Protein AF-A0A1I8JD58-F1 (afdb_monomer_lite)

pLDDT: mean 72.47, std 13.85, range [35.28, 90.38]

Organism: NCBI:txid282301

Radius of gyration: 14.65 Å; chains: 1; bounding box: 38×27×36 Å

Foldseek 3Di:
DDQDCD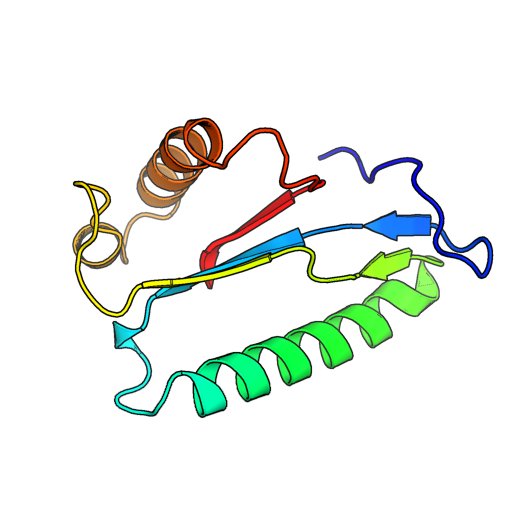ADPVRFREAEEAEEEECPVDPDDPVVVVVVVVVVQVVVQVVCVVVSYHYDHQYYHYPPDPPDPLDVPVCVVPPVVSVVSVVVVVVVPDPVRDGDYYHYD

Structure (mmCIF, N/CA/C/O backbone):
data_AF-A0A1I8JD58-F1
#
_entry.id   AF-A0A1I8JD58-F1
#
loop_
_atom_site.group_PDB
_atom_site.id
_atom_site.type_symbol
_atom_site.label_atom_id
_atom_site.label_alt_id
_atom_site.label_comp_id
_atom_site.label_asym_id
_atom_site.label_entity_id
_atom_site.label_seq_id
_atom_site.pdbx_PDB_ins_code
_atom_site.Cartn_x
_atom_site.Cartn_y
_atom_site.Cartn_z
_atom_site.occupancy
_atom_site.B_iso_or_equiv
_atom_site.auth_seq_id
_atom_site.auth_comp_id
_atom_site.auth_asym_id
_atom_site.auth_atom_id
_atom_site.pdbx_PDB_model_num
ATOM 1 N N . TRP A 1 1 ? 0.522 11.840 12.375 1.00 38.25 1 TRP A N 1
ATOM 2 C CA . TRP A 1 1 ? 0.079 10.437 12.316 1.00 38.25 1 TRP A CA 1
ATOM 3 C C . TRP A 1 1 ? -1.178 10.315 13.154 1.00 38.25 1 TRP A C 1
ATOM 5 O O . TRP A 1 1 ? -1.082 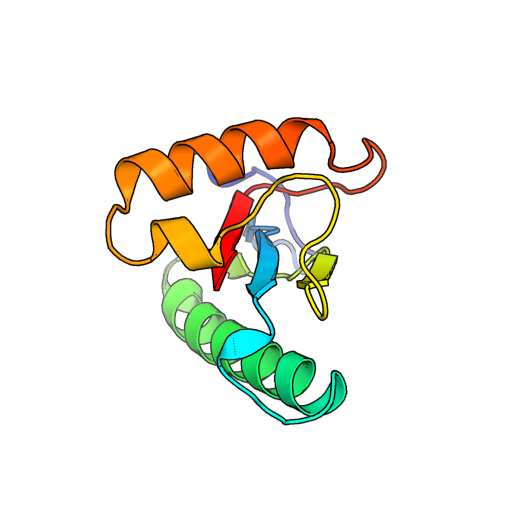10.185 14.365 1.00 38.25 1 TRP A O 1
ATOM 15 N N . LEU A 1 2 ? -2.346 10.490 12.538 1.00 35.28 2 LEU A N 1
ATOM 16 C CA . LEU A 1 2 ? -3.639 10.334 13.202 1.00 35.28 2 LEU A CA 1
ATOM 17 C C . LEU A 1 2 ? -4.227 9.015 12.706 1.00 35.28 2 LEU A C 1
ATOM 19 O O . LEU A 1 2 ? -4.486 8.877 11.516 1.00 35.28 2 LEU A O 1
ATOM 23 N N . LEU A 1 3 ? -4.368 8.040 13.605 1.00 40.78 3 LEU A N 1
ATOM 24 C CA . LEU A 1 3 ? -5.213 6.870 13.363 1.00 40.78 3 LEU A CA 1
ATOM 25 C C . LEU A 1 3 ? -6.620 7.395 13.069 1.00 40.78 3 LEU A C 1
ATOM 27 O O . LEU A 1 3 ? -7.121 8.222 13.838 1.00 40.78 3 LEU A O 1
ATOM 31 N N . SER A 1 4 ? -7.239 6.973 11.968 1.00 47.16 4 SER A N 1
ATOM 32 C CA . SER A 1 4 ? -8.599 7.415 11.679 1.00 47.16 4 SER A CA 1
ATOM 33 C C . SER A 1 4 ? -9.565 6.910 12.752 1.00 47.16 4 SER A C 1
ATOM 35 O O . SER A 1 4 ? -9.340 5.897 13.418 1.00 47.16 4 SER A O 1
ATOM 37 N N . ASN A 1 5 ? -10.654 7.650 12.952 1.00 52.94 5 ASN A N 1
ATOM 38 C CA . ASN A 1 5 ? -11.746 7.239 13.834 1.00 52.94 5 ASN A CA 1
ATOM 39 C C . ASN A 1 5 ? -12.695 6.238 13.153 1.00 52.94 5 ASN A C 1
ATOM 41 O O . ASN A 1 5 ? -13.798 6.017 13.648 1.00 52.94 5 ASN A O 1
ATOM 45 N N . ARG A 1 6 ? -12.304 5.654 12.013 1.00 60.50 6 ARG A N 1
ATOM 46 C CA . ARG A 1 6 ? -13.146 4.699 11.298 1.00 60.50 6 ARG A CA 1
ATOM 47 C C . ARG A 1 6 ? -13.162 3.374 12.046 1.00 60.50 6 ARG A C 1
ATOM 49 O O . ARG A 1 6 ? -12.135 2.910 12.541 1.00 60.50 6 ARG A O 1
ATOM 56 N N . THR A 1 7 ? -14.337 2.770 12.129 1.00 57.16 7 THR A N 1
ATOM 57 C CA . THR A 1 7 ? -14.531 1.440 12.697 1.00 57.16 7 THR A CA 1
ATOM 58 C C . THR A 1 7 ? -14.901 0.459 11.591 1.00 57.16 7 THR A C 1
ATOM 60 O O . THR A 1 7 ? -15.575 0.822 10.629 1.00 57.16 7 THR A O 1
ATOM 63 N N . ASN A 1 8 ? -14.430 -0.785 11.682 1.00 59.28 8 ASN A N 1
ATOM 64 C CA . ASN A 1 8 ? -14.897 -1.841 10.782 1.00 59.28 8 ASN A CA 1
ATOM 65 C C . ASN A 1 8 ? -16.322 -2.296 11.168 1.00 59.28 8 ASN A C 1
ATOM 67 O O . ASN A 1 8 ? -16.869 -1.866 12.184 1.00 59.28 8 ASN A O 1
ATOM 71 N N . SER A 1 9 ? -16.916 -3.209 10.392 1.00 58.91 9 SER A N 1
ATOM 72 C CA . SER A 1 9 ? -18.266 -3.754 10.638 1.00 58.91 9 SER A CA 1
ATOM 73 C C . SER A 1 9 ? -18.441 -4.466 11.989 1.00 58.91 9 SER A C 1
ATOM 75 O O . SER A 1 9 ? -19.565 -4.767 12.379 1.00 58.91 9 SER A O 1
ATOM 77 N N . LEU A 1 10 ? -17.347 -4.718 12.712 1.00 57.97 10 LEU A N 1
ATOM 78 C CA . LEU A 1 10 ? -17.321 -5.333 14.039 1.00 57.97 10 LEU A CA 1
ATOM 79 C C . LEU A 1 10 ? -17.115 -4.302 15.167 1.00 57.97 10 LEU A C 1
ATOM 81 O O . LEU A 1 10 ? -16.989 -4.690 16.324 1.00 57.97 10 LEU A O 1
ATOM 85 N N . GLY A 1 11 ? -17.059 -3.002 14.854 1.00 60.97 11 GLY A N 1
ATOM 86 C CA . GLY A 1 11 ? -16.879 -1.925 15.834 1.00 60.97 11 GLY A CA 1
ATOM 87 C C . GLY A 1 11 ? -15.430 -1.680 16.273 1.00 60.97 11 GLY A C 1
ATOM 88 O O . GLY A 1 11 ? -15.195 -0.851 17.151 1.00 60.97 11 GLY A O 1
ATOM 89 N N . ASN A 1 12 ? -14.444 -2.346 15.663 1.00 61.38 12 ASN A N 1
ATOM 90 C CA . ASN A 1 12 ? -13.027 -2.159 15.995 1.00 61.38 12 ASN A CA 1
ATOM 91 C C . ASN A 1 12 ? -12.449 -0.958 15.250 1.00 61.38 12 ASN A C 1
ATOM 93 O O . ASN A 1 12 ? -12.797 -0.750 14.087 1.00 61.38 12 ASN A O 1
ATOM 97 N N . ARG A 1 13 ? -11.519 -0.216 15.869 1.00 63.38 13 ARG A N 1
ATOM 98 C CA . ARG A 1 13 ? -10.806 0.879 15.185 1.00 63.38 13 ARG A CA 1
ATOM 99 C C . ARG A 1 13 ? -10.048 0.302 13.993 1.00 63.38 13 ARG A C 1
ATOM 101 O O . ARG A 1 13 ? -9.336 -0.691 14.139 1.00 63.38 13 ARG A O 1
ATOM 108 N N . ALA A 1 14 ? -10.198 0.908 12.827 1.00 57.19 14 ALA A N 1
ATOM 109 C CA . ALA A 1 14 ? -9.571 0.463 11.599 1.00 57.19 14 ALA A CA 1
ATOM 110 C C . ALA A 1 14 ? -8.601 1.528 11.086 1.00 57.19 14 ALA A C 1
ATOM 112 O O . ALA A 1 14 ? -8.916 2.714 11.094 1.00 57.19 14 ALA A O 1
ATOM 113 N N . ALA A 1 15 ? -7.419 1.095 10.658 1.00 58.62 15 ALA A N 1
ATOM 114 C CA . ALA A 1 15 ? -6.513 1.925 9.881 1.00 58.62 15 ALA A CA 1
ATOM 115 C C . ALA A 1 15 ? -6.451 1.366 8.462 1.00 58.62 15 ALA A C 1
ATOM 117 O O . ALA A 1 15 ? -6.262 0.162 8.264 1.00 58.62 15 ALA A O 1
ATOM 118 N N . PHE A 1 16 ? -6.609 2.250 7.487 1.00 56.53 16 PHE A N 1
ATOM 119 C CA . PHE A 1 16 ? -6.732 1.903 6.079 1.00 56.53 16 PHE A CA 1
ATOM 120 C C . PHE A 1 16 ? -5.476 2.315 5.297 1.00 56.53 16 PHE A C 1
ATOM 122 O O . PHE A 1 16 ? -5.448 3.407 4.725 1.00 56.53 16 PHE A O 1
ATOM 129 N N . PRO A 1 17 ? -4.393 1.512 5.286 1.00 55.88 17 PRO A N 1
ATOM 130 C CA . PRO A 1 17 ? -3.233 1.819 4.465 1.00 55.88 17 PRO A CA 1
ATOM 131 C C . PRO A 1 17 ? -3.511 1.603 2.973 1.00 55.88 17 PRO A C 1
ATOM 133 O O . PRO A 1 17 ? -4.097 0.597 2.564 1.00 55.88 17 PRO A O 1
ATOM 136 N N . VAL A 1 18 ? -2.988 2.505 2.148 1.00 56.75 18 VAL A N 1
ATOM 137 C CA . VAL A 1 18 ? -2.579 2.200 0.774 1.00 56.75 18 VAL A CA 1
ATOM 138 C C . VAL A 1 18 ? -1.162 1.654 0.820 1.00 56.75 18 VAL A C 1
ATOM 140 O O . VAL A 1 18 ? -0.272 2.264 1.413 1.00 56.75 18 VAL A O 1
ATOM 143 N N . CYS A 1 19 ? -0.932 0.522 0.169 1.00 63.25 19 CYS A N 1
ATOM 144 C CA . CYS A 1 19 ? 0.406 -0.024 -0.008 1.00 63.25 19 CYS A CA 1
ATOM 145 C C . CYS A 1 19 ? 0.872 0.246 -1.442 1.00 63.25 19 CYS A C 1
ATOM 147 O O . CYS A 1 19 ? 0.190 -0.111 -2.401 1.00 63.25 19 CYS A O 1
ATOM 149 N N . ILE A 1 20 ? 2.037 0.869 -1.588 1.00 56.94 20 ILE A N 1
ATOM 150 C CA . ILE A 1 20 ? 2.723 1.052 -2.867 1.00 56.94 20 ILE A CA 1
ATOM 151 C C . ILE A 1 20 ? 3.876 0.063 -2.873 1.00 56.94 20 ILE A C 1
ATOM 153 O O . ILE A 1 20 ? 4.751 0.153 -2.020 1.00 56.94 20 ILE A O 1
ATOM 157 N N . PHE A 1 21 ? 3.882 -0.875 -3.813 1.00 58.28 21 PHE A N 1
ATOM 158 C CA . PHE A 1 21 ? 4.934 -1.879 -3.917 1.00 58.28 21 PHE A CA 1
ATOM 159 C C . PHE A 1 21 ? 5.778 -1.636 -5.163 1.00 58.28 21 PHE A C 1
ATOM 161 O O . PHE A 1 21 ? 5.260 -1.601 -6.290 1.00 58.28 21 PHE A O 1
ATOM 168 N N . GLN A 1 22 ? 7.093 -1.509 -4.983 1.00 57.25 22 GLN A N 1
ATOM 169 C CA . GLN A 1 22 ? 8.006 -1.403 -6.113 1.00 57.25 22 GLN A CA 1
ATOM 170 C C . GLN A 1 22 ? 8.476 -2.790 -6.579 1.00 57.25 22 GLN A C 1
ATOM 172 O O . GLN A 1 22 ? 9.250 -3.476 -5.918 1.00 57.25 22 GLN A O 1
ATOM 177 N N . TYR A 1 23 ? 8.054 -3.179 -7.785 1.00 51.78 23 TYR A N 1
ATOM 178 C CA . TYR A 1 23 ? 8.239 -4.513 -8.383 1.00 51.78 23 TYR A CA 1
ATOM 179 C C . TYR A 1 23 ? 9.704 -4.967 -8.547 1.00 51.78 23 TYR A C 1
ATOM 181 O O . TYR A 1 23 ? 9.968 -6.145 -8.759 1.00 51.78 23 TYR A O 1
ATOM 189 N N . GLN A 1 24 ? 10.692 -4.074 -8.431 1.00 51.53 24 GLN A N 1
ATOM 190 C CA . GLN A 1 24 ? 12.094 -4.409 -8.717 1.00 51.53 24 GLN A CA 1
ATOM 191 C C . GLN A 1 24 ? 12.774 -5.361 -7.712 1.00 51.53 24 GLN A C 1
ATOM 193 O O . GLN A 1 24 ? 13.931 -5.713 -7.928 1.00 51.53 24 GLN A O 1
ATOM 198 N N . ILE A 1 25 ? 12.110 -5.777 -6.629 1.00 48.97 25 ILE A N 1
ATOM 199 C CA . ILE A 1 25 ? 12.668 -6.749 -5.667 1.00 48.97 25 ILE A CA 1
ATOM 200 C C . ILE A 1 25 ? 12.145 -8.178 -5.912 1.00 48.97 25 ILE A C 1
ATOM 202 O O . ILE A 1 25 ? 12.718 -9.138 -5.405 1.00 48.97 25 ILE A O 1
ATOM 206 N N . GLN A 1 26 ? 11.137 -8.365 -6.768 1.00 49.59 26 GLN A N 1
ATOM 207 C CA . GLN A 1 26 ? 10.666 -9.694 -7.151 1.00 49.59 26 GLN A CA 1
ATOM 208 C C . GLN A 1 26 ? 10.503 -9.772 -8.666 1.00 49.59 26 GLN A C 1
ATOM 210 O O . GLN A 1 26 ? 9.582 -9.204 -9.241 1.00 49.59 26 GLN A O 1
ATOM 215 N N . ALA A 1 27 ? 11.370 -10.545 -9.319 1.00 52.22 27 ALA A N 1
ATOM 216 C CA . ALA A 1 27 ? 11.203 -11.005 -10.701 1.00 52.22 27 ALA A CA 1
ATOM 217 C C . ALA A 1 27 ? 10.012 -11.988 -10.855 1.00 52.22 27 ALA A C 1
ATOM 219 O O . ALA A 1 27 ? 10.038 -12.898 -11.681 1.00 52.22 27 ALA A O 1
ATOM 220 N N . SER A 1 28 ? 8.977 -11.821 -10.034 1.00 62.09 28 SER A N 1
ATOM 221 C CA . SER A 1 28 ? 7.941 -12.787 -9.701 1.00 62.09 28 SER A CA 1
ATOM 222 C C . SER A 1 28 ? 6.595 -12.072 -9.814 1.00 62.09 28 SER A C 1
ATOM 224 O O . SER A 1 28 ? 6.477 -10.908 -9.451 1.00 62.09 28 SER A O 1
ATOM 226 N N . SER A 1 29 ? 5.601 -12.748 -10.376 1.00 73.38 29 SER A N 1
ATOM 227 C CA . SER A 1 29 ? 4.292 -12.216 -10.780 1.00 73.38 29 SER A CA 1
ATOM 228 C C . SER A 1 29 ? 3.602 -11.255 -9.791 1.00 73.38 29 SER A C 1
ATOM 230 O O . SER A 1 29 ? 3.801 -11.315 -8.580 1.00 73.38 29 SER A O 1
ATOM 232 N N . SER A 1 30 ? 2.674 -10.426 -10.293 1.00 75.50 30 SER A N 1
ATOM 233 C CA . SER A 1 30 ? 1.789 -9.594 -9.453 1.00 75.50 30 SER A CA 1
ATOM 234 C C . SER A 1 30 ? 1.078 -10.390 -8.349 1.00 75.50 30 SER A C 1
ATOM 236 O O . SER A 1 30 ? 0.828 -9.849 -7.278 1.00 75.50 30 SER A O 1
ATOM 238 N N . SER A 1 31 ? 0.800 -11.675 -8.585 1.00 81.31 31 SER A N 1
ATOM 239 C CA . SER A 1 31 ? 0.243 -12.606 -7.597 1.00 81.31 31 SER A CA 1
ATOM 240 C C . SER A 1 31 ? 1.172 -12.800 -6.395 1.00 81.31 31 SER A C 1
ATOM 242 O O . SER A 1 31 ? 0.731 -12.658 -5.263 1.00 81.31 31 SER A O 1
ATOM 244 N N . ALA A 1 32 ? 2.468 -13.026 -6.631 1.00 79.19 32 ALA A N 1
ATOM 245 C CA . ALA A 1 32 ? 3.450 -13.198 -5.561 1.00 79.19 32 ALA A CA 1
ATOM 246 C C . ALA A 1 32 ? 3.592 -11.933 -4.697 1.00 79.19 32 ALA A C 1
ATOM 248 O O . ALA A 1 32 ? 3.748 -12.018 -3.479 1.00 79.19 32 ALA A O 1
ATOM 249 N N . VAL A 1 33 ? 3.480 -10.754 -5.319 1.00 78.25 33 VAL A N 1
ATOM 250 C CA . VAL A 1 33 ? 3.463 -9.471 -4.602 1.00 78.25 33 VAL A CA 1
ATOM 251 C C . VAL A 1 33 ? 2.219 -9.351 -3.720 1.00 78.25 33 VAL A C 1
ATOM 253 O O . VAL A 1 33 ? 2.332 -8.954 -2.562 1.00 78.25 33 VAL A O 1
ATOM 256 N N . ILE A 1 34 ? 1.039 -9.714 -4.233 1.00 82.81 34 ILE A N 1
ATOM 257 C CA . ILE A 1 34 ? -0.208 -9.708 -3.454 1.00 82.81 34 ILE A CA 1
ATOM 258 C C . ILE A 1 34 ? -0.088 -10.644 -2.246 1.00 82.81 34 ILE A C 1
ATOM 260 O O . ILE A 1 34 ? -0.387 -10.219 -1.130 1.00 82.81 34 ILE A O 1
ATOM 264 N N . ASP A 1 35 ? 0.412 -11.866 -2.441 1.00 85.12 35 ASP A N 1
ATOM 265 C CA . ASP A 1 35 ? 0.597 -12.848 -1.366 1.00 85.12 35 ASP A CA 1
ATOM 266 C C . ASP A 1 35 ? 1.568 -12.330 -0.291 1.00 85.12 35 ASP A C 1
ATOM 268 O O . ASP A 1 35 ? 1.308 -12.437 0.913 1.00 85.12 35 ASP A O 1
ATOM 272 N N . ALA A 1 36 ? 2.670 -11.698 -0.709 1.00 83.06 36 ALA A N 1
ATOM 273 C CA . ALA A 1 36 ? 3.629 -11.085 0.205 1.00 83.06 36 ALA A CA 1
ATOM 274 C C . ALA A 1 36 ? 2.997 -9.945 1.021 1.00 83.06 36 ALA A C 1
ATOM 276 O O . ALA A 1 36 ? 3.164 -9.892 2.242 1.00 83.06 36 ALA A O 1
ATOM 277 N N . VAL A 1 37 ? 2.230 -9.061 0.375 1.00 84.81 37 VAL A N 1
ATOM 278 C CA . VAL A 1 37 ? 1.521 -7.962 1.049 1.00 84.81 37 VAL A CA 1
ATOM 279 C C . VAL A 1 37 ? 0.490 -8.505 2.037 1.00 84.81 37 VAL A C 1
ATOM 281 O O . VAL A 1 37 ? 0.437 -8.036 3.173 1.00 84.81 37 VAL A O 1
ATOM 284 N N . GLN A 1 38 ? -0.286 -9.523 1.661 1.00 86.38 38 GLN A N 1
ATOM 285 C CA . GLN A 1 38 ? -1.251 -10.163 2.559 1.00 86.38 38 GLN A CA 1
ATOM 286 C C . GLN A 1 38 ? -0.569 -10.780 3.787 1.00 86.38 38 GLN A C 1
ATOM 288 O O . GLN A 1 38 ? -1.052 -10.608 4.908 1.00 86.38 38 GLN A O 1
ATOM 293 N N . SER A 1 39 ? 0.579 -11.436 3.600 1.00 87.75 39 SER A N 1
ATOM 294 C CA . SER A 1 39 ? 1.375 -11.995 4.697 1.00 87.75 39 SER A CA 1
ATOM 295 C C . SER A 1 39 ? 1.869 -10.906 5.658 1.00 87.75 39 SER A C 1
ATOM 297 O O . SER A 1 39 ? 1.657 -11.003 6.870 1.00 87.75 39 SER A O 1
ATOM 299 N N . ILE A 1 40 ? 2.432 -9.812 5.129 1.00 86.62 40 ILE A N 1
ATOM 300 C CA . ILE A 1 40 ? 2.872 -8.657 5.930 1.00 86.62 40 ILE A CA 1
ATOM 301 C C . ILE A 1 40 ? 1.696 -8.076 6.719 1.00 86.62 40 ILE A C 1
ATOM 303 O O . ILE A 1 40 ? 1.800 -7.873 7.928 1.00 86.62 40 ILE A O 1
ATOM 307 N N . VAL A 1 41 ? 0.558 -7.844 6.066 1.00 87.56 41 VAL A N 1
ATOM 308 C CA . VAL A 1 41 ? -0.637 -7.266 6.698 1.00 87.56 41 VAL A CA 1
ATOM 309 C C . VAL A 1 41 ? -1.182 -8.179 7.790 1.00 87.56 41 VAL A C 1
ATOM 311 O O . VAL A 1 41 ? -1.586 -7.681 8.836 1.00 87.56 41 VAL A O 1
ATOM 314 N N . SER A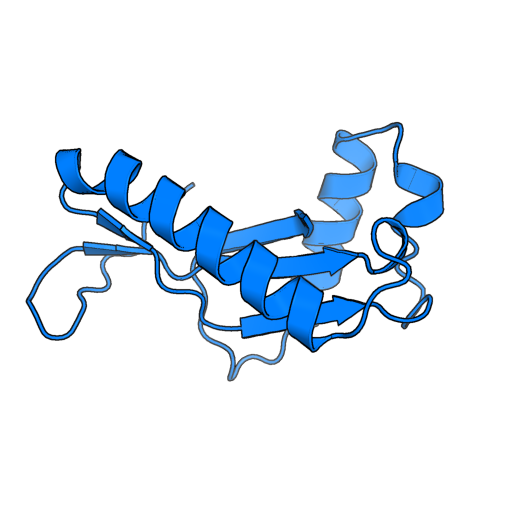 1 42 ? -1.153 -9.499 7.601 1.00 88.88 42 SER A N 1
ATOM 315 C CA . SER A 1 42 ? -1.545 -10.472 8.627 1.00 88.88 42 SER A CA 1
ATOM 316 C C . SER A 1 42 ? -0.653 -10.376 9.872 1.00 88.88 42 SER A C 1
ATOM 318 O O . SER A 1 42 ? -1.149 -10.279 10.998 1.00 88.88 42 SER A O 1
ATOM 320 N N . ILE A 1 43 ? 0.669 -10.299 9.682 1.00 90.38 43 ILE A N 1
ATOM 321 C CA . ILE A 1 43 ? 1.635 -10.123 10.777 1.00 90.38 43 ILE A CA 1
ATOM 322 C C . ILE A 1 43 ? 1.393 -8.791 11.498 1.00 90.38 43 ILE A C 1
ATOM 324 O O . ILE A 1 43 ? 1.296 -8.757 12.727 1.00 90.38 43 ILE A O 1
ATOM 328 N N . VAL A 1 44 ? 1.242 -7.695 10.749 1.00 87.62 44 VAL A N 1
ATOM 329 C CA . VAL A 1 44 ? 0.969 -6.367 11.316 1.00 87.62 44 VAL A CA 1
ATOM 330 C C . VAL A 1 44 ? -0.359 -6.367 12.074 1.00 87.62 44 VAL A C 1
ATOM 332 O O . VAL A 1 44 ? -0.402 -5.893 13.205 1.00 87.62 44 VAL A O 1
ATOM 335 N N . ASN A 1 45 ? -1.417 -6.969 11.538 1.00 86.94 45 ASN A N 1
ATOM 336 C CA . ASN A 1 45 ? -2.700 -7.097 12.228 1.00 86.94 45 ASN A CA 1
ATOM 337 C C . ASN A 1 45 ? -2.579 -7.809 13.575 1.00 86.94 45 ASN A C 1
ATOM 339 O O . ASN A 1 45 ? -3.113 -7.332 14.576 1.00 86.94 45 ASN A O 1
ATOM 343 N N . ASN A 1 46 ? -1.821 -8.903 13.637 1.00 90.25 46 ASN A N 1
ATOM 344 C CA . ASN A 1 46 ? -1.576 -9.606 14.895 1.00 90.25 46 ASN A CA 1
ATOM 345 C C . ASN A 1 46 ? -0.827 -8.729 15.910 1.00 90.25 46 ASN A C 1
ATOM 347 O O . ASN A 1 46 ? -1.175 -8.727 17.092 1.00 90.25 46 ASN A O 1
ATOM 351 N N . MET A 1 47 ? 0.143 -7.926 15.461 1.00 89.12 47 MET A N 1
ATOM 352 C CA . MET A 1 47 ? 0.850 -6.970 16.323 1.00 89.12 47 MET A CA 1
ATOM 353 C C . MET A 1 47 ? -0.050 -5.827 16.814 1.00 89.12 47 MET A C 1
ATOM 355 O O . MET A 1 47 ? 0.107 -5.368 17.948 1.00 89.12 47 MET A O 1
ATOM 359 N N . TYR A 1 48 ? -0.985 -5.363 15.981 1.00 85.19 48 TYR A N 1
ATOM 360 C CA . TYR A 1 48 ? -1.889 -4.251 16.293 1.00 85.19 48 TYR A CA 1
ATOM 361 C C . TYR A 1 48 ? -3.156 -4.671 17.048 1.00 85.19 48 TYR A C 1
ATOM 363 O O . TYR A 1 48 ? -3.800 -3.831 17.682 1.00 85.19 48 TYR A O 1
ATOM 371 N N . ARG A 1 49 ? -3.455 -5.973 17.106 1.00 84.56 49 ARG A N 1
ATOM 372 C CA . ARG A 1 49 ? -4.587 -6.533 17.857 1.00 84.56 49 ARG A CA 1
ATOM 373 C C . ARG A 1 49 ? -4.601 -6.106 19.326 1.00 84.56 49 ARG A C 1
ATOM 375 O O . ARG A 1 49 ? -5.662 -5.789 19.854 1.00 84.56 49 ARG A O 1
ATOM 382 N N . ARG A 1 50 ? -3.432 -6.025 19.975 1.00 86.25 50 ARG A N 1
ATOM 383 C CA . ARG A 1 50 ? -3.302 -5.569 21.377 1.00 86.25 50 ARG A CA 1
ATOM 384 C C . ARG A 1 50 ? -3.736 -4.117 21.601 1.00 86.25 50 ARG A C 1
ATOM 386 O O . ARG A 1 50 ? -4.014 -3.735 22.728 1.00 86.25 50 ARG A O 1
ATOM 393 N N . PHE A 1 51 ? -3.788 -3.320 20.537 1.00 83.75 51 PHE A N 1
ATOM 394 C CA . PHE A 1 51 ? -4.241 -1.930 20.565 1.00 83.75 51 PHE A CA 1
ATOM 395 C C . PHE A 1 51 ? -5.700 -1.779 20.114 1.00 83.75 51 PHE A C 1
ATOM 397 O O . PHE A 1 51 ? -6.172 -0.655 19.961 1.00 83.75 51 PHE A O 1
ATOM 404 N N . ASN A 1 52 ? -6.410 -2.891 19.888 1.00 81.94 52 ASN A N 1
ATOM 405 C CA . ASN A 1 52 ? -7.740 -2.917 19.280 1.00 81.94 52 ASN A CA 1
ATOM 406 C C . ASN A 1 52 ? -7.798 -2.168 17.932 1.00 81.94 52 ASN A C 1
ATOM 408 O O . ASN A 1 52 ? -8.759 -1.454 17.639 1.00 81.94 52 ASN A O 1
ATOM 412 N N . VAL A 1 53 ? -6.731 -2.299 17.134 1.00 79.62 53 VAL A N 1
ATOM 413 C CA . VAL A 1 53 ? -6.625 -1.709 15.797 1.00 79.62 53 VAL A CA 1
ATOM 414 C C . VAL A 1 53 ? -6.553 -2.820 14.757 1.00 79.62 53 VAL A C 1
ATOM 416 O O . VAL A 1 53 ? -5.745 -3.740 14.880 1.00 79.62 53 VAL A O 1
ATOM 419 N N . HIS A 1 54 ? -7.382 -2.709 13.722 1.00 83.69 54 HIS A N 1
ATOM 420 C CA . HIS A 1 54 ? -7.375 -3.581 12.556 1.00 83.69 54 HIS A CA 1
ATOM 421 C C . HIS A 1 54 ? -6.862 -2.821 11.328 1.00 83.69 54 HIS A C 1
ATOM 423 O O . HIS A 1 54 ? -7.406 -1.797 10.929 1.00 83.69 54 HIS A O 1
ATOM 429 N N . ILE A 1 55 ? -5.817 -3.333 10.704 1.00 83.38 55 ILE A N 1
ATOM 430 C CA . ILE A 1 55 ? -5.229 -2.832 9.468 1.00 83.38 55 ILE A CA 1
ATOM 431 C C . ILE A 1 55 ? -5.946 -3.472 8.276 1.00 83.38 55 ILE A C 1
ATOM 433 O O . ILE A 1 55 ? -6.000 -4.699 8.157 1.00 83.38 55 ILE A O 1
ATOM 437 N N . VAL A 1 56 ? -6.501 -2.651 7.387 1.00 82.38 56 VAL A N 1
ATOM 438 C CA . VAL A 1 56 ? -7.199 -3.100 6.171 1.00 82.38 56 VAL A CA 1
ATOM 439 C C . VAL A 1 56 ? -6.602 -2.404 4.954 1.00 82.38 56 VAL A C 1
ATOM 441 O O . VAL A 1 56 ? -6.727 -1.191 4.809 1.00 82.38 56 VAL A O 1
ATOM 444 N N . VAL A 1 57 ? -5.967 -3.159 4.056 1.00 83.00 57 VAL A N 1
ATOM 445 C CA . VAL A 1 57 ? -5.424 -2.582 2.816 1.00 83.00 57 VAL A CA 1
ATOM 446 C C . VAL A 1 57 ? -6.573 -2.123 1.926 1.00 83.00 57 VAL A C 1
ATOM 448 O O . VAL A 1 57 ? -7.393 -2.938 1.513 1.00 83.00 57 VAL A O 1
ATOM 451 N N . SER A 1 58 ? -6.626 -0.822 1.637 1.00 80.56 58 SER A N 1
ATOM 452 C CA . SER A 1 58 ? -7.693 -0.227 0.809 1.00 80.56 58 SER A CA 1
ATOM 453 C C . SER A 1 58 ? -7.357 -0.241 -0.674 1.00 80.56 58 SER A C 1
ATOM 455 O O . SER A 1 58 ? -8.231 -0.410 -1.516 1.00 80.56 58 SER A O 1
ATOM 457 N N . ALA A 1 59 ? -6.072 -0.103 -0.990 1.00 83.81 59 ALA A N 1
ATOM 458 C CA . ALA A 1 59 ? -5.552 -0.207 -2.340 1.00 83.81 59 ALA A CA 1
ATOM 459 C C . ALA A 1 59 ? -4.125 -0.760 -2.304 1.00 83.81 59 ALA A C 1
ATOM 461 O O . ALA A 1 59 ? -3.349 -0.463 -1.389 1.00 83.81 59 ALA A O 1
ATOM 462 N N . LEU A 1 60 ? -3.789 -1.551 -3.320 1.00 84.44 60 LEU A N 1
ATOM 463 C CA . LEU A 1 60 ? -2.436 -2.014 -3.588 1.00 84.44 60 LEU A CA 1
ATOM 464 C C . LEU A 1 60 ? -2.059 -1.592 -5.002 1.00 84.44 60 LEU A C 1
ATOM 466 O O . LEU A 1 60 ? -2.700 -2.011 -5.966 1.00 84.44 60 LEU A O 1
ATOM 470 N N . GLU A 1 61 ? -1.003 -0.798 -5.123 1.00 81.06 61 GLU A N 1
ATOM 471 C CA . GLU A 1 61 ? -0.443 -0.435 -6.418 1.00 81.06 61 GLU A CA 1
ATOM 472 C C . GLU A 1 61 ? 0.907 -1.115 -6.632 1.00 81.06 61 GLU A C 1
ATOM 474 O O . GLU A 1 61 ? 1.810 -1.014 -5.802 1.00 81.06 61 GLU A O 1
ATOM 479 N N . ILE A 1 62 ? 1.042 -1.818 -7.758 1.00 79.38 62 ILE A N 1
ATOM 480 C CA . ILE A 1 62 ? 2.240 -2.588 -8.105 1.00 79.38 62 ILE A CA 1
ATOM 481 C C . ILE A 1 62 ? 2.938 -1.895 -9.275 1.00 79.38 62 ILE A C 1
ATOM 483 O O . ILE A 1 62 ? 2.456 -1.913 -10.410 1.00 79.38 62 ILE A O 1
ATOM 487 N N . HIS A 1 63 ? 4.095 -1.290 -9.014 1.00 73.69 63 HIS A N 1
ATOM 488 C CA . HIS A 1 63 ? 4.847 -0.541 -10.022 1.00 73.69 63 HIS A CA 1
ATOM 489 C C . HIS A 1 63 ? 5.742 -1.483 -10.835 1.00 73.69 63 HIS A C 1
ATOM 491 O O . HIS A 1 63 ? 6.909 -1.662 -10.499 1.00 73.69 63 HIS A O 1
ATOM 497 N N . THR A 1 64 ? 5.214 -2.081 -11.910 1.00 66.06 64 THR A N 1
ATOM 498 C CA . THR A 1 64 ? 5.954 -3.014 -12.796 1.00 66.06 64 THR A CA 1
ATOM 499 C C . THR A 1 64 ? 6.914 -2.328 -13.775 1.00 66.06 64 THR A C 1
ATOM 501 O O . THR A 1 64 ? 7.791 -2.973 -14.348 1.00 66.06 64 THR A O 1
ATOM 504 N N . ARG A 1 65 ? 6.770 -1.013 -13.970 1.00 58.72 65 ARG A N 1
ATOM 505 C CA . ARG A 1 65 ? 7.656 -0.138 -14.756 1.00 58.72 65 ARG A CA 1
ATOM 506 C C . ARG A 1 65 ? 7.775 1.212 -14.048 1.00 58.72 65 ARG A C 1
ATOM 508 O O . ARG A 1 65 ? 6.911 1.551 -13.239 1.00 58.72 65 ARG A O 1
ATOM 515 N N . THR A 1 66 ? 8.801 2.000 -14.371 1.00 56.84 66 THR A N 1
ATOM 516 C CA . THR A 1 66 ? 8.889 3.414 -13.975 1.00 56.84 66 THR A CA 1
ATOM 517 C C . THR A 1 66 ? 7.689 4.156 -14.558 1.00 56.84 66 THR A C 1
ATOM 519 O O . THR A 1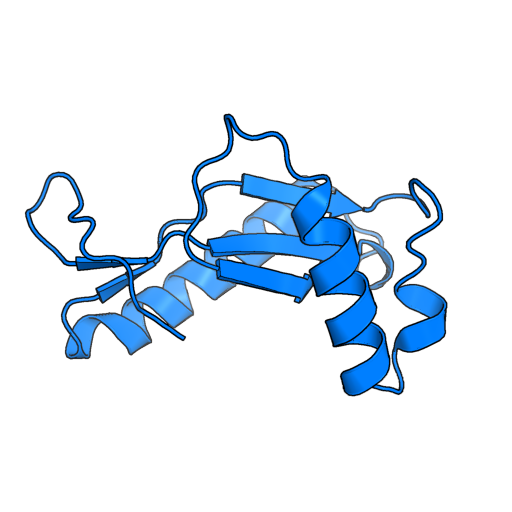 66 ? 7.642 4.474 -15.745 1.00 56.84 66 THR A O 1
ATOM 522 N N . LYS A 1 67 ? 6.665 4.367 -13.735 1.00 51.69 67 LYS A N 1
ATOM 523 C CA . LYS A 1 67 ? 5.441 5.067 -14.115 1.00 51.69 67 LYS A CA 1
ATOM 524 C C . LYS A 1 67 ? 5.581 6.538 -13.716 1.00 51.69 67 LYS A C 1
ATOM 526 O O . LYS A 1 67 ? 5.991 6.848 -12.601 1.00 51.69 67 LYS A O 1
ATOM 531 N N . TYR A 1 68 ? 5.227 7.432 -14.636 1.00 52.88 68 TYR A N 1
ATOM 532 C CA . TYR A 1 68 ? 4.904 8.839 -14.358 1.00 52.88 68 TYR A CA 1
ATOM 533 C C . TYR A 1 68 ? 5.948 9.666 -13.589 1.00 52.88 68 TYR A C 1
ATOM 535 O O . TYR A 1 68 ? 5.592 10.437 -12.708 1.00 52.88 68 TYR A O 1
ATOM 543 N N . GLY A 1 69 ? 7.240 9.545 -13.910 1.00 57.41 69 GLY A N 1
ATOM 544 C CA . GLY A 1 69 ? 8.259 10.449 -13.350 1.00 57.41 69 GLY A CA 1
ATOM 545 C C . GLY A 1 69 ? 8.530 10.289 -11.846 1.00 57.41 69 GLY A C 1
ATOM 546 O O . GLY A 1 69 ? 9.318 11.054 -11.293 1.00 57.41 69 GLY A O 1
ATOM 547 N N . TYR A 1 70 ? 7.932 9.285 -11.194 1.00 63.50 70 TYR A N 1
ATOM 548 C CA . TYR A 1 70 ? 8.240 8.890 -9.820 1.00 63.50 70 TYR A CA 1
ATOM 549 C C . TYR A 1 70 ? 9.111 7.645 -9.851 1.00 63.50 70 TYR A C 1
ATOM 551 O O . TYR A 1 70 ? 8.640 6.507 -9.837 1.00 63.50 70 TYR A O 1
ATOM 559 N N . ASP A 1 71 ? 10.413 7.882 -9.946 1.00 65.06 71 ASP A N 1
ATOM 560 C CA . ASP A 1 71 ? 11.396 6.818 -9.915 1.00 65.06 71 ASP A CA 1
ATOM 561 C C . ASP A 1 71 ? 11.918 6.597 -8.492 1.00 65.06 71 ASP A C 1
ATOM 563 O O . ASP A 1 71 ? 12.862 7.243 -8.036 1.00 65.06 71 ASP A O 1
ATOM 567 N N . PHE A 1 72 ? 11.297 5.651 -7.790 1.00 66.50 72 PHE A N 1
ATOM 568 C CA . PHE A 1 72 ? 11.742 5.226 -6.464 1.00 66.50 72 PHE A CA 1
ATOM 569 C C . PHE A 1 72 ? 13.027 4.365 -6.516 1.00 66.50 72 PHE A C 1
ATOM 571 O O . PHE A 1 72 ? 13.652 4.142 -5.482 1.00 66.50 72 PHE A O 1
ATOM 578 N N . THR A 1 73 ? 13.483 3.921 -7.705 1.00 63.38 73 THR A N 1
ATOM 579 C CA . THR A 1 73 ? 14.703 3.091 -7.849 1.00 63.38 73 THR A CA 1
ATOM 580 C C . THR A 1 73 ? 15.975 3.893 -7.571 1.00 63.38 73 THR A C 1
ATOM 582 O O . THR A 1 73 ? 16.864 3.424 -6.862 1.00 63.38 73 THR A O 1
ATOM 585 N N . ASN A 1 74 ? 16.018 5.140 -8.048 1.00 59.19 74 ASN A N 1
ATOM 586 C CA . ASN A 1 74 ? 17.149 6.058 -7.897 1.00 59.19 74 ASN A CA 1
ATOM 587 C C . ASN A 1 74 ? 17.259 6.678 -6.493 1.00 59.19 74 ASN A C 1
ATOM 589 O O . ASN A 1 74 ? 18.228 7.369 -6.188 1.00 59.19 74 ASN A O 1
ATOM 593 N N . GLN A 1 75 ? 16.270 6.443 -5.627 1.00 60.47 75 GLN A N 1
ATOM 594 C CA . GLN A 1 75 ? 16.162 7.071 -4.307 1.00 60.47 75 GLN A CA 1
ATOM 595 C C . GLN A 1 75 ? 16.366 6.091 -3.144 1.00 60.47 75 GLN A C 1
ATOM 597 O O . GLN A 1 75 ? 16.331 6.508 -1.988 1.00 60.47 75 GLN A O 1
ATOM 602 N N . ARG A 1 76 ? 16.672 4.816 -3.439 1.00 62.88 76 ARG A N 1
ATOM 603 C CA . ARG A 1 76 ? 16.823 3.722 -2.456 1.00 62.88 76 ARG A CA 1
ATOM 604 C C . ARG A 1 76 ? 17.697 4.053 -1.241 1.00 62.88 76 ARG A C 1
ATOM 606 O O . ARG A 1 76 ? 17.457 3.518 -0.167 1.00 62.88 76 ARG A O 1
ATOM 613 N N . ASN A 1 77 ? 18.679 4.940 -1.395 1.00 70.44 77 ASN A N 1
ATOM 614 C CA . ASN A 1 77 ? 19.655 5.246 -0.347 1.00 70.44 77 ASN A CA 1
ATOM 615 C C . ASN A 1 77 ? 19.322 6.501 0.481 1.00 70.44 77 ASN A C 1
ATOM 617 O O . ASN A 1 77 ? 20.073 6.836 1.394 1.00 70.44 77 ASN A O 1
ATOM 621 N N . ASN A 1 78 ? 18.225 7.212 0.190 1.00 82.12 78 ASN A N 1
ATOM 622 C CA . ASN A 1 78 ? 17.820 8.398 0.945 1.00 82.12 78 ASN A CA 1
ATOM 623 C C . ASN A 1 78 ? 16.328 8.343 1.307 1.00 82.12 78 ASN A C 1
ATOM 625 O O . ASN A 1 78 ? 15.439 8.617 0.497 1.00 82.12 78 ASN A O 1
ATOM 629 N N . ALA A 1 79 ? 16.063 8.010 2.572 1.00 82.06 79 ALA A N 1
ATOM 630 C CA . ALA A 1 79 ? 14.711 7.876 3.101 1.00 82.06 79 ALA A CA 1
ATOM 631 C C . ALA A 1 79 ? 13.927 9.198 3.085 1.00 82.06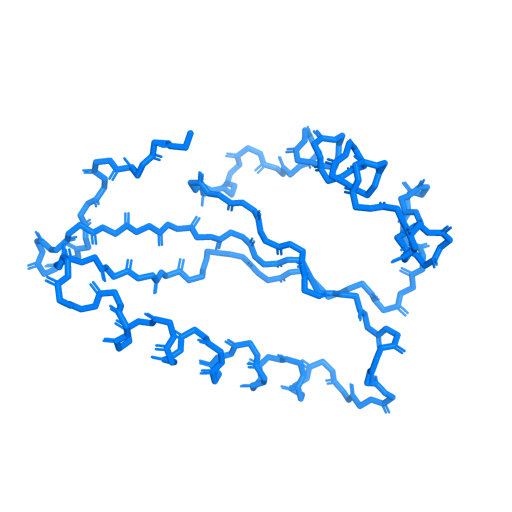 79 ALA A C 1
ATOM 633 O O . ALA A 1 79 ? 12.722 9.187 2.847 1.00 82.06 79 ALA A O 1
ATOM 634 N N . SER A 1 80 ? 14.591 10.340 3.300 1.00 85.81 80 SER A N 1
ATOM 635 C CA . SER A 1 80 ? 13.917 11.643 3.328 1.00 85.81 80 SER A CA 1
ATOM 636 C C . SER A 1 80 ? 13.437 12.047 1.940 1.00 85.81 80 SER A C 1
ATOM 638 O O . SER A 1 80 ? 12.284 12.436 1.771 1.00 85.81 80 SER A O 1
ATOM 640 N N . SER A 1 81 ? 14.296 11.916 0.932 1.00 81.75 81 SER A N 1
ATOM 641 C CA . SER A 1 81 ? 13.929 12.262 -0.439 1.00 81.75 81 SER A CA 1
ATOM 642 C C . SER A 1 81 ? 12.901 11.275 -1.011 1.00 81.75 81 SER A C 1
ATOM 644 O O . SER A 1 81 ? 11.956 11.694 -1.681 1.00 81.75 81 SER A O 1
ATOM 646 N N . THR A 1 82 ? 13.001 9.989 -0.649 1.00 82.00 82 THR A N 1
ATOM 647 C CA . THR A 1 82 ? 11.979 8.976 -0.962 1.00 82.00 82 THR A CA 1
ATOM 648 C C . THR A 1 82 ? 10.632 9.336 -0.336 1.00 82.00 82 THR A C 1
ATOM 650 O O . THR A 1 82 ? 9.605 9.294 -1.011 1.00 82.00 82 THR A O 1
ATOM 653 N N . LEU A 1 83 ? 10.617 9.757 0.933 1.00 85.00 83 LEU A N 1
ATOM 654 C CA . LEU A 1 83 ? 9.398 10.194 1.612 1.00 85.00 83 LEU A CA 1
ATOM 655 C C . LEU A 1 83 ? 8.768 11.415 0.927 1.00 85.00 83 LEU A C 1
ATOM 657 O O . LEU A 1 83 ? 7.547 11.481 0.791 1.00 85.00 83 LEU A O 1
ATOM 661 N N . ASP A 1 84 ? 9.572 12.370 0.463 1.00 86.00 84 ASP A N 1
ATOM 662 C CA . ASP A 1 84 ? 9.061 13.533 -0.265 1.00 86.00 84 ASP A CA 1
ATOM 663 C C . ASP A 1 84 ? 8.472 13.158 -1.630 1.00 86.00 84 ASP A C 1
ATOM 665 O O . ASP A 1 84 ? 7.471 13.746 -2.047 1.00 86.00 84 ASP A O 1
ATOM 669 N N . LEU A 1 85 ? 9.021 12.144 -2.304 1.00 80.62 85 LEU A N 1
ATOM 670 C CA . LEU A 1 85 ? 8.405 11.572 -3.502 1.00 80.62 85 LEU A CA 1
ATOM 671 C C . LEU A 1 85 ? 7.069 10.895 -3.188 1.00 80.62 85 LEU A C 1
ATOM 673 O O . LEU A 1 85 ? 6.101 11.148 -3.901 1.00 80.62 85 LEU A O 1
ATOM 677 N N . VAL A 1 86 ? 6.969 10.119 -2.103 1.00 84.38 86 VAL A N 1
ATOM 678 C CA . VAL A 1 86 ? 5.699 9.501 -1.674 1.00 84.38 86 VAL A CA 1
ATOM 679 C C . VAL A 1 86 ? 4.644 10.567 -1.359 1.00 84.38 86 VAL A C 1
ATOM 681 O O . VAL A 1 86 ? 3.499 10.439 -1.781 1.00 84.38 86 VAL A O 1
ATOM 684 N N . LYS A 1 87 ? 5.017 11.669 -0.695 1.00 85.19 87 LYS A N 1
ATOM 685 C CA . LYS A 1 87 ? 4.106 12.804 -0.438 1.00 85.19 87 LYS A CA 1
ATOM 686 C C . LYS A 1 87 ? 3.668 13.530 -1.710 1.00 85.19 87 LYS A C 1
ATOM 688 O O . LYS A 1 87 ? 2.587 14.111 -1.752 1.00 85.19 87 LYS A O 1
ATOM 693 N N . LYS A 1 88 ? 4.518 13.584 -2.737 1.00 85.69 88 LYS A N 1
ATOM 694 C CA . LYS A 1 88 ? 4.125 14.131 -4.045 1.00 85.69 88 LYS A CA 1
ATOM 695 C C . LYS A 1 88 ? 3.173 13.173 -4.753 1.00 85.69 88 LYS A C 1
ATOM 697 O O . LYS A 1 88 ? 2.168 13.626 -5.290 1.00 85.69 88 LYS A O 1
ATOM 702 N N . TYR A 1 89 ? 3.468 11.878 -4.696 1.00 82.06 89 TYR A N 1
ATOM 703 C CA . TYR A 1 89 ? 2.644 10.822 -5.267 1.00 82.06 89 TYR A CA 1
ATOM 704 C C . TYR A 1 89 ? 1.250 10.761 -4.635 1.00 82.06 89 TYR A C 1
ATOM 706 O O . TYR A 1 89 ? 0.257 10.660 -5.345 1.00 82.06 89 TYR A O 1
ATOM 714 N N . SER A 1 90 ? 1.149 10.923 -3.312 1.00 83.50 90 SER A N 1
ATOM 715 C CA . SER A 1 90 ? -0.129 10.865 -2.592 1.00 83.50 90 SER A CA 1
ATOM 716 C C . SER A 1 90 ? -1.163 11.872 -3.093 1.00 83.50 90 SER A C 1
ATOM 718 O O . SER A 1 90 ? -2.355 11.634 -2.963 1.00 83.50 90 SER A O 1
ATOM 720 N N . LYS A 1 91 ? -0.717 12.995 -3.671 1.00 84.75 91 LYS A N 1
ATOM 721 C CA . LYS A 1 91 ? -1.592 14.021 -4.258 1.00 84.75 91 LYS A CA 1
ATOM 722 C C . LYS A 1 91 ? -2.210 13.602 -5.595 1.00 84.75 91 LYS A C 1
ATOM 724 O O . LYS A 1 91 ? -3.078 14.305 -6.091 1.00 84.75 91 LYS A O 1
ATOM 729 N N . GLN A 1 92 ? -1.725 12.518 -6.196 1.00 82.88 92 GLN A N 1
ATOM 730 C CA . GLN A 1 92 ? -2.230 11.967 -7.454 1.00 82.88 92 GLN A CA 1
ATOM 731 C C . GLN A 1 92 ? -3.159 10.772 -7.247 1.00 82.88 92 GLN A C 1
ATOM 733 O O . GLN A 1 92 ? -3.785 10.325 -8.206 1.00 82.88 92 GLN A O 1
ATOM 738 N N . ILE A 1 93 ? -3.242 10.245 -6.020 1.00 80.81 93 ILE A N 1
ATOM 739 C CA . ILE A 1 93 ? -4.164 9.157 -5.712 1.00 80.81 93 ILE A CA 1
ATOM 740 C C . ILE A 1 93 ? -5.587 9.684 -5.936 1.00 80.81 93 ILE A C 1
ATOM 742 O O . ILE A 1 93 ? -5.926 10.734 -5.385 1.00 80.81 93 ILE A O 1
ATOM 746 N N . PRO A 1 94 ? -6.410 9.000 -6.752 1.00 81.31 94 PRO A N 1
ATOM 747 C CA . PRO A 1 94 ? -7.766 9.448 -7.017 1.00 81.31 94 PRO A CA 1
ATOM 748 C C . PRO A 1 94 ? -8.572 9.633 -5.731 1.00 81.31 94 PRO A C 1
ATOM 750 O O . PRO A 1 94 ? -8.535 8.775 -4.852 1.00 81.31 94 PRO A O 1
ATOM 753 N N . GLU A 1 95 ? -9.351 10.714 -5.654 1.00 81.62 95 GLU A N 1
ATOM 754 C CA . GLU A 1 95 ? -10.121 11.083 -4.452 1.00 81.62 95 GLU A CA 1
ATOM 755 C C . GLU A 1 95 ? -11.135 10.014 -4.013 1.00 81.62 95 GLU A C 1
ATOM 757 O O . GLU A 1 95 ? -11.514 9.970 -2.847 1.00 81.62 95 GLU A O 1
ATOM 762 N N . TYR A 1 96 ? -11.552 9.124 -4.922 1.00 80.31 96 TYR A N 1
ATOM 763 C CA . TYR A 1 96 ? -12.451 8.013 -4.597 1.00 80.31 96 TYR A CA 1
ATOM 764 C C . TYR A 1 96 ? -11.771 6.880 -3.810 1.00 80.31 96 TYR A C 1
ATOM 766 O O . TYR A 1 96 ? -12.461 6.010 -3.280 1.00 80.31 96 TYR A O 1
ATOM 774 N N . ILE A 1 97 ? -10.434 6.842 -3.756 1.00 77.38 97 ILE A N 1
ATOM 775 C CA . ILE A 1 97 ? -9.699 5.884 -2.930 1.00 77.38 97 ILE A CA 1
ATOM 776 C C . ILE A 1 97 ? -9.579 6.486 -1.536 1.00 77.38 97 ILE A C 1
ATOM 778 O O . ILE A 1 97 ? -8.746 7.352 -1.280 1.00 77.38 97 ILE A O 1
ATOM 782 N N . GLU A 1 98 ? -10.406 6.007 -0.616 1.00 78.75 98 GLU A N 1
ATOM 783 C CA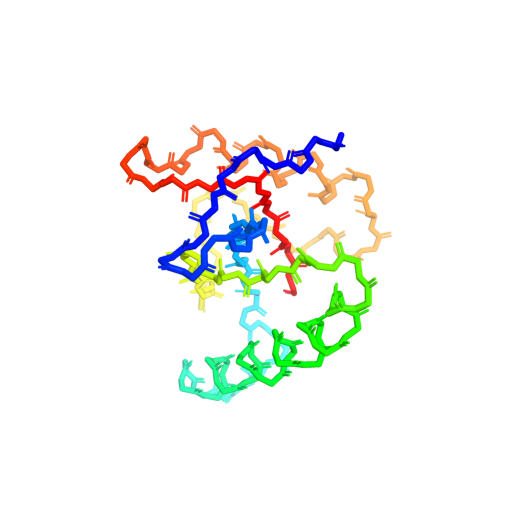 . GLU A 1 98 ? -10.297 6.386 0.785 1.00 78.75 98 GLU A CA 1
ATOM 784 C C . GLU A 1 98 ? -9.147 5.636 1.471 1.00 78.75 98 GLU A C 1
ATOM 786 O O . GLU A 1 98 ? -9.071 4.409 1.425 1.00 78.75 98 GLU A O 1
ATOM 791 N N . PHE A 1 99 ? -8.261 6.371 2.145 1.00 81.44 99 PHE A N 1
ATOM 792 C CA . PHE A 1 99 ? -7.167 5.801 2.932 1.00 81.44 99 PHE A CA 1
ATOM 793 C C . PHE A 1 99 ? -6.788 6.701 4.110 1.00 81.44 99 PHE A C 1
ATOM 795 O O . PHE A 1 99 ? -7.072 7.898 4.117 1.00 81.44 99 PHE A O 1
ATOM 802 N N . ASP A 1 100 ? -6.120 6.121 5.104 1.00 79.69 100 ASP A N 1
ATOM 803 C CA . ASP A 1 100 ? -5.623 6.827 6.291 1.00 79.69 100 ASP A CA 1
ATOM 804 C C . ASP A 1 100 ? -4.103 7.028 6.259 1.00 79.69 100 ASP A C 1
ATOM 806 O O . ASP A 1 100 ? -3.572 7.975 6.843 1.00 79.69 100 ASP A O 1
ATOM 810 N N . CYS A 1 101 ? -3.382 6.130 5.587 1.00 81.56 101 CYS A N 1
ATOM 811 C CA . CYS A 1 101 ? -1.936 6.212 5.423 1.00 81.56 101 CYS A CA 1
ATOM 812 C C . CYS A 1 101 ? -1.482 5.579 4.105 1.00 81.56 101 CYS A C 1
ATOM 814 O O . CYS A 1 101 ? -2.229 4.853 3.458 1.00 81.56 101 CYS A O 1
ATOM 816 N N . ILE A 1 102 ? -0.242 5.867 3.709 1.00 83.56 102 ILE A N 1
ATOM 817 C CA . ILE A 1 102 ? 0.414 5.264 2.547 1.00 83.56 102 ILE A CA 1
ATOM 818 C C . ILE A 1 102 ? 1.722 4.641 3.026 1.00 83.56 102 ILE A C 1
ATOM 820 O O . ILE A 1 102 ? 2.506 5.301 3.709 1.00 83.56 102 ILE A O 1
ATOM 824 N N . HIS A 1 103 ? 1.966 3.392 2.650 1.00 83.94 103 HIS A N 1
ATOM 825 C CA . HIS A 1 103 ? 3.203 2.672 2.919 1.00 83.94 103 HIS A CA 1
ATOM 826 C C . HIS A 1 103 ? 3.865 2.283 1.602 1.00 83.94 103 HIS A C 1
ATOM 828 O O . HIS A 1 103 ? 3.293 1.522 0.828 1.00 83.94 103 HIS A O 1
ATOM 834 N N . LEU A 1 104 ? 5.068 2.805 1.362 1.00 81.44 104 LEU A N 1
ATOM 835 C CA . LEU A 1 104 ? 5.949 2.314 0.306 1.00 81.44 104 LEU A CA 1
ATOM 836 C C . LEU A 1 104 ? 6.678 1.066 0.828 1.00 81.44 104 LEU A C 1
ATOM 838 O O . LEU A 1 104 ? 7.271 1.124 1.909 1.00 81.44 104 LEU A O 1
ATOM 842 N N . LEU A 1 105 ? 6.587 -0.033 0.082 1.00 76.56 105 LEU A N 1
ATOM 843 C CA . LEU A 1 105 ? 7.192 -1.339 0.348 1.00 76.56 105 LEU A CA 1
ATOM 844 C C . LEU A 1 105 ? 8.327 -1.619 -0.643 1.00 76.56 105 LEU A C 1
ATOM 846 O O . LEU A 1 105 ? 8.123 -1.383 -1.862 1.00 76.56 105 LEU A O 1
#

InterPro domains:
  IPR001590 Peptidase M12B, ADAM/reprolysin [PF01421] (22-105)
  IPR024079 Metallopeptidase, catalytic domain superfamily [G3DSA:3.40.390.10] (19-105)

Sequence (105 aa):
WLLSNRTNSLGNRAAFPVCIFQYQIQASSSSAVIDAVQSIVSIVNNMYRRFNVHIVVSALEIHTRTKYGYDFTNQRNNASSTLDLVKKYSKQIPEYIEFDCIHLL

Secondary structure (DSSP, 8-state):
------B-TTS-EEE-EEEEEEGGG-SS-HHHHHHHHHHHHHHHHHHHGGGTEEE---EEEEESS--TT--SGGGTT-HHHHHHHHHHHGGGS-TTS--SEEEE-